Protein AF-A0A803R2D2-F1 (afdb_monomer)

InterPro domains:
  IPR001045 Spermidine/spermine synthases [PTHR11558] (11-66)
  IPR029063 S-adenosyl-L-methionine-dependent methyltransferase superfamily [G3DSA:3.40.50.150] (2-68)

Secondary structure (DSSP, 8-state):
-----PPPP------PPSSS---SSS-SS-GGG-TTHHHH-S---S--HHHHHHHT---HHHHHHHHHHHT------

Foldseek 3Di:
DPDDDDDDDDDDDDDDDPDPDDDQLQDPDWLVPDPCCVVPDPPPPQDGRVVSNCSPVDDPVVVVVVVVVVPPDDPDD

Organism: Cannabis sativa (NCBI:txid3483)

Solvent-accessible surface area (backbone atoms only — not comparable to full-atom values): 5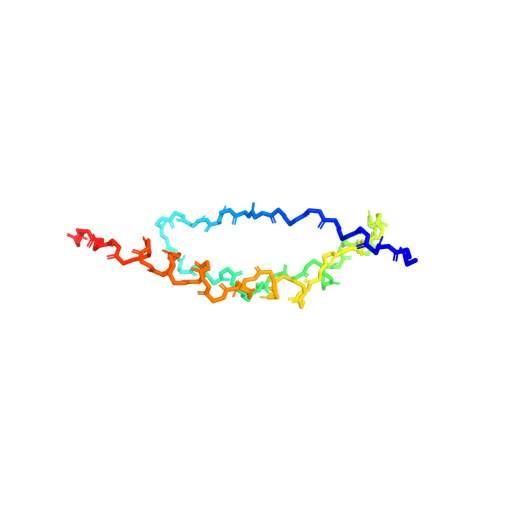575 Å² total; per-residue (Å²): 133,86,77,83,82,74,80,83,89,83,86,85,91,86,85,81,72,94,72,79,90,78,63,83,62,60,71,90,79,44,66,88,77,38,86,61,44,78,78,72,51,73,75,76,87,78,74,48,74,64,53,55,39,52,71,71,66,58,59,70,74,59,44,54,59,54,53,64,66,68,66,65,79,74,79,87,126

Mean predicted aligned error: 9.68 Å

Sequence (77 aa):
MHGQVFPPTQGFLICSTEGPPVDFKNPVNPIEKLEGAVKHKRELKFYNSEVHRAAFALPTFVKREVSLLGDCPTPAR

Radius of gyration: 17.35 Å; Cα contacts (8 Å, |Δi|>4): 22; chains: 1; bounding box: 41×33×46 Å

Structure (mmCIF, N/CA/C/O backbone):
data_AF-A0A803R2D2-F1
#
_entry.id   AF-A0A803R2D2-F1
#
loop_
_atom_site.group_PDB
_atom_site.id
_atom_site.type_symbol
_atom_site.label_atom_id
_atom_site.label_alt_id
_atom_site.label_comp_id
_atom_site.label_asym_id
_atom_site.label_entity_id
_atom_site.label_seq_id
_atom_site.pdbx_PDB_ins_code
_atom_site.Cartn_x
_atom_site.Cartn_y
_atom_site.Cartn_z
_atom_site.occupancy
_atom_site.B_iso_or_equiv
_atom_site.auth_seq_id
_atom_site.auth_comp_id
_atom_site.auth_asym_id
_atom_site.auth_atom_id
_atom_site.pdbx_PDB_model_num
ATOM 1 N N . MET A 1 1 ? 17.839 -9.312 -29.223 1.00 44.31 1 MET A N 1
ATOM 2 C CA . MET A 1 1 ? 16.643 -8.892 -28.465 1.00 44.31 1 MET A CA 1
ATOM 3 C C . MET A 1 1 ? 16.995 -8.949 -26.989 1.00 44.31 1 MET A C 1
ATOM 5 O O . MET A 1 1 ? 17.106 -10.042 -26.455 1.00 44.31 1 MET A O 1
ATOM 9 N N . HIS A 1 2 ? 17.293 -7.811 -26.360 1.00 52.31 2 HIS A N 1
ATOM 10 C CA . HIS A 1 2 ? 17.542 -7.773 -24.917 1.00 52.31 2 HIS A CA 1
ATOM 11 C C . HIS A 1 2 ? 16.188 -7.858 -24.211 1.00 52.31 2 HIS A C 1
ATOM 13 O O . HIS A 1 2 ? 15.412 -6.907 -24.253 1.00 52.31 2 HIS A O 1
ATOM 19 N N . GLY A 1 3 ? 15.875 -9.025 -23.647 1.00 60.84 3 GLY A N 1
ATOM 20 C CA . GLY A 1 3 ? 14.682 -9.203 -22.830 1.00 60.84 3 GLY A CA 1
ATOM 21 C C . GLY A 1 3 ? 14.790 -8.331 -21.584 1.00 60.84 3 GLY A C 1
ATOM 22 O O . GLY A 1 3 ? 15.735 -8.468 -20.811 1.00 60.84 3 GLY A O 1
ATOM 23 N N . GLN A 1 4 ? 13.843 -7.415 -21.405 1.00 66.94 4 GLN A N 1
ATOM 24 C CA . GLN A 1 4 ? 13.714 -6.647 -20.176 1.00 66.94 4 GLN A CA 1
ATOM 25 C C . GLN A 1 4 ? 13.305 -7.615 -19.058 1.00 66.94 4 GLN A C 1
ATOM 27 O O . GLN A 1 4 ? 12.198 -8.150 -19.070 1.00 66.94 4 GLN A O 1
ATOM 32 N N . VAL A 1 5 ? 14.211 -7.882 -18.115 1.00 70.69 5 VAL A N 1
ATOM 33 C CA . VAL A 1 5 ? 13.887 -8.654 -16.911 1.00 70.69 5 VAL A CA 1
ATOM 34 C C . VAL A 1 5 ? 13.054 -7.752 -16.007 1.00 70.69 5 VAL A C 1
ATOM 36 O O . VAL A 1 5 ? 13.561 -6.779 -15.451 1.00 70.69 5 VAL A O 1
ATOM 39 N N . PHE A 1 6 ? 11.760 -8.044 -15.891 1.00 69.75 6 PHE A N 1
ATOM 40 C CA . PHE A 1 6 ? 10.905 -7.398 -14.901 1.00 69.75 6 PHE A CA 1
ATOM 41 C C . PHE A 1 6 ? 11.207 -7.981 -13.513 1.00 69.75 6 PHE A C 1
ATOM 43 O 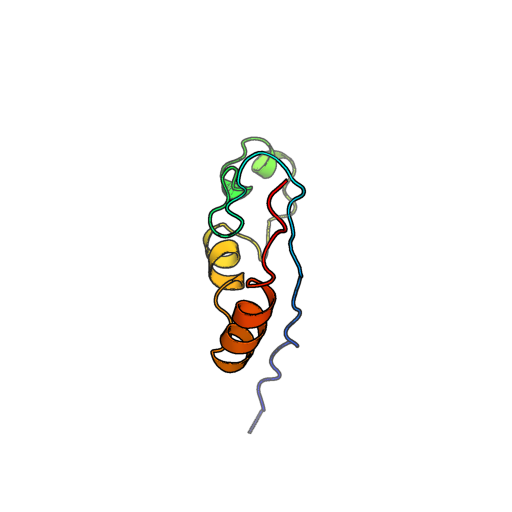O . PHE A 1 6 ? 11.402 -9.195 -13.399 1.00 69.75 6 PHE A O 1
ATOM 50 N N . PRO A 1 7 ? 11.257 -7.155 -12.453 1.00 75.06 7 PRO A N 1
ATOM 51 C CA . PRO A 1 7 ? 11.406 -7.666 -11.097 1.00 75.06 7 PRO A CA 1
ATOM 52 C C . PRO A 1 7 ? 10.221 -8.580 -10.738 1.00 75.06 7 PRO A C 1
ATOM 54 O O . PRO A 1 7 ? 9.101 -8.345 -11.206 1.00 75.06 7 PRO A O 1
ATOM 57 N N . PRO A 1 8 ? 10.439 -9.618 -9.910 1.00 80.31 8 PRO A N 1
ATOM 58 C CA . PRO A 1 8 ? 9.364 -10.500 -9.479 1.00 80.31 8 PRO A CA 1
ATOM 59 C C . PRO A 1 8 ? 8.302 -9.715 -8.700 1.00 80.31 8 PRO A C 1
ATOM 61 O O . PRO A 1 8 ? 8.612 -8.805 -7.931 1.00 80.31 8 PRO A O 1
ATOM 64 N N . THR A 1 9 ? 7.033 -10.071 -8.892 1.00 85.12 9 THR A N 1
ATOM 65 C CA . THR A 1 9 ? 5.918 -9.493 -8.133 1.00 85.12 9 THR A CA 1
ATOM 66 C C . THR A 1 9 ? 5.818 -10.159 -6.759 1.00 85.12 9 THR A C 1
ATOM 68 O O . THR A 1 9 ? 5.766 -11.384 -6.675 1.00 85.12 9 THR A O 1
ATOM 71 N N . GLN A 1 10 ? 5.755 -9.363 -5.688 1.00 87.81 10 GLN A N 1
ATOM 72 C CA . GLN A 1 10 ? 5.510 -9.829 -4.319 1.00 87.81 10 GLN A CA 1
ATOM 73 C C . GLN A 1 10 ? 4.127 -9.360 -3.846 1.00 87.81 10 GLN A C 1
ATOM 75 O O . GLN A 1 10 ? 3.792 -8.186 -3.986 1.00 87.81 10 GLN A O 1
ATOM 80 N N . GLY A 1 11 ? 3.329 -10.278 -3.294 1.00 90.94 11 GLY A N 1
ATOM 81 C CA . GLY A 1 11 ? 2.017 -9.986 -2.709 1.00 90.94 11 GLY A CA 1
ATOM 82 C C . GLY A 1 11 ? 2.057 -9.928 -1.180 1.00 90.94 11 GLY A C 1
ATOM 83 O O . GLY A 1 11 ? 2.906 -10.561 -0.553 1.00 90.94 11 GLY A O 1
ATOM 84 N N . PHE A 1 12 ? 1.111 -9.198 -0.587 1.00 92.12 12 PHE A N 1
ATOM 85 C CA . PHE A 1 12 ? 0.924 -9.090 0.863 1.00 92.12 12 PHE A CA 1
ATOM 86 C C . PHE A 1 12 ? -0.545 -9.331 1.223 1.00 92.12 12 PHE A C 1
ATOM 88 O O . PHE A 1 12 ? -1.436 -8.903 0.490 1.00 92.12 12 PHE A O 1
ATOM 95 N N . LEU A 1 13 ? -0.794 -9.987 2.361 1.00 90.69 13 LEU A N 1
ATOM 96 C CA . LEU A 1 13 ? -2.125 -10.114 2.956 1.00 90.69 13 LEU A CA 1
ATOM 97 C C . LEU A 1 13 ? -2.261 -9.091 4.085 1.00 90.69 13 LEU A C 1
ATOM 99 O O . LEU A 1 13 ? -1.399 -9.018 4.960 1.00 90.69 13 LEU A O 1
ATOM 103 N N . ILE A 1 14 ? -3.338 -8.309 4.058 1.00 91.06 14 ILE A N 1
ATOM 104 C CA . ILE A 1 14 ? -3.627 -7.288 5.065 1.00 91.06 14 ILE A CA 1
ATOM 105 C C . ILE A 1 14 ? -5.025 -7.559 5.619 1.00 91.06 14 ILE A C 1
ATOM 107 O O . ILE A 1 14 ? -5.987 -7.614 4.855 1.00 91.06 14 ILE A O 1
ATOM 111 N N . CYS A 1 15 ? -5.122 -7.721 6.939 1.00 89.44 15 CYS A N 1
ATOM 112 C CA . CYS A 1 15 ? -6.367 -7.991 7.657 1.00 89.44 15 CYS A CA 1
ATOM 113 C C . CYS A 1 15 ? -6.501 -7.032 8.847 1.00 89.44 15 CYS A C 1
ATOM 115 O O . CYS A 1 15 ? -5.497 -6.658 9.455 1.00 89.44 15 CYS A O 1
ATOM 117 N N . SER A 1 16 ? -7.731 -6.659 9.202 1.00 89.94 16 SER A N 1
ATOM 118 C CA . SER A 1 16 ? -8.045 -5.980 10.465 1.00 89.94 16 SER A CA 1
ATOM 119 C C . SER A 1 16 ? -8.657 -6.970 11.449 1.00 89.94 16 SER A C 1
ATOM 121 O O . SER A 1 16 ? -9.288 -7.949 11.051 1.00 89.94 16 SER A O 1
ATOM 123 N N . THR A 1 17 ? -8.493 -6.703 12.739 1.00 90.62 17 THR A N 1
ATOM 124 C CA . THR A 1 17 ? -9.271 -7.370 13.786 1.00 90.62 17 THR A CA 1
ATOM 125 C C . THR A 1 17 ? -10.691 -6.805 13.835 1.00 90.62 17 THR A C 1
ATOM 127 O O . THR A 1 17 ? -10.983 -5.784 13.209 1.00 90.62 17 THR A O 1
ATOM 130 N N . GLU A 1 18 ? -11.568 -7.450 14.602 1.00 89.12 18 GLU A N 1
ATOM 131 C CA . GLU A 1 18 ? -12.877 -6.893 14.946 1.00 89.12 18 GLU A CA 1
ATOM 132 C C . GLU A 1 18 ? -12.722 -5.503 15.592 1.00 89.12 18 GLU A C 1
ATOM 134 O O . GLU A 1 18 ? -11.812 -5.282 16.398 1.00 89.12 18 GLU A O 1
ATOM 139 N N . GLY A 1 19 ? -13.567 -4.549 15.192 1.00 89.75 19 GLY A N 1
ATOM 140 C CA . GLY A 1 19 ? -13.463 -3.151 15.605 1.00 89.75 19 GLY A CA 1
ATOM 141 C C . GLY A 1 19 ? -14.000 -2.176 14.551 1.00 89.75 19 GLY A C 1
ATOM 142 O O . GLY A 1 19 ? -14.828 -2.559 13.720 1.00 89.75 19 GLY A O 1
ATOM 143 N N . PRO A 1 20 ? -13.550 -0.905 14.572 1.00 90.25 20 PRO A N 1
ATOM 144 C CA . PRO A 1 20 ? -13.933 0.080 13.566 1.00 90.25 20 PRO A CA 1
ATOM 145 C C . PRO A 1 20 ? -13.597 -0.403 12.146 1.00 90.25 20 PRO A C 1
ATOM 147 O O . PRO A 1 20 ? -12.531 -0.992 11.947 1.00 90.25 20 PRO A O 1
ATOM 150 N N . PRO A 1 21 ? -14.459 -0.139 11.147 1.00 88.44 21 PRO A N 1
ATOM 151 C CA . PRO A 1 21 ? -14.200 -0.550 9.774 1.00 88.44 21 PRO A CA 1
ATOM 152 C C . PRO A 1 21 ? -12.922 0.112 9.247 1.00 88.44 21 PRO A C 1
ATOM 154 O O . PRO A 1 21 ? -12.769 1.333 9.305 1.00 88.44 21 PRO A O 1
ATOM 157 N N . VAL A 1 22 ? -12.012 -0.704 8.712 1.00 91.12 22 VAL A N 1
ATOM 158 C CA . VAL A 1 22 ? -10.744 -0.241 8.140 1.00 91.12 22 VAL A CA 1
ATOM 159 C C . VAL A 1 22 ? -10.820 -0.298 6.619 1.00 91.12 22 VAL A C 1
ATOM 161 O O . VAL A 1 22 ? -10.915 -1.372 6.028 1.00 91.12 22 VAL A O 1
ATOM 164 N N . ASP A 1 23 ? -10.734 0.862 5.969 1.00 91.38 23 ASP A N 1
ATOM 165 C CA . ASP A 1 23 ? -10.561 0.935 4.518 1.00 91.38 23 ASP A CA 1
ATOM 166 C C . ASP A 1 23 ? -9.072 0.862 4.160 1.00 91.38 23 ASP A C 1
ATOM 168 O O . ASP A 1 23 ? -8.359 1.866 4.134 1.00 91.38 23 ASP A O 1
AT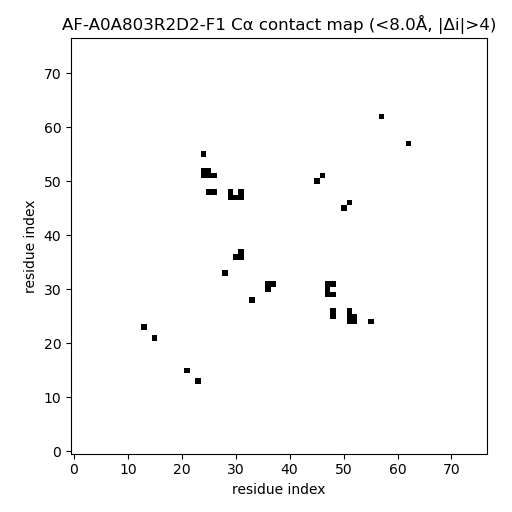OM 172 N N . PHE A 1 24 ? -8.593 -0.346 3.858 1.00 91.56 24 PHE A N 1
ATOM 173 C CA . PHE A 1 24 ? -7.206 -0.547 3.441 1.00 91.56 24 PHE A CA 1
ATOM 174 C C . PHE A 1 24 ? -6.877 0.078 2.086 1.00 91.56 24 PHE A C 1
ATOM 176 O O . PHE A 1 24 ? -5.698 0.273 1.806 1.00 91.56 24 PHE A O 1
ATOM 183 N N . LYS A 1 25 ? -7.860 0.401 1.235 1.00 91.25 25 LYS A N 1
ATOM 184 C CA . LYS A 1 25 ? -7.585 0.948 -0.102 1.00 91.25 25 LYS A CA 1
ATOM 185 C C . LYS A 1 25 ? -7.231 2.426 -0.036 1.00 91.25 25 LYS A C 1
ATOM 187 O O . LYS A 1 25 ? -6.362 2.857 -0.785 1.00 91.25 25 LYS A O 1
ATOM 192 N N . ASN A 1 26 ? -7.878 3.198 0.835 1.00 92.38 26 ASN A N 1
ATOM 193 C CA . ASN A 1 26 ? -7.674 4.642 0.929 1.00 92.38 26 ASN A CA 1
ATOM 194 C C . ASN A 1 26 ? -6.917 4.995 2.225 1.00 92.38 26 ASN A C 1
ATOM 196 O O . ASN A 1 26 ? -7.507 4.972 3.304 1.00 92.38 26 ASN A O 1
ATOM 200 N N . PRO A 1 27 ? -5.614 5.331 2.153 1.00 88.88 27 PRO A N 1
ATOM 201 C CA . PRO A 1 27 ? -4.816 5.578 3.349 1.00 88.88 27 PRO A CA 1
ATOM 202 C C . PRO A 1 27 ? -5.270 6.874 4.036 1.00 88.88 27 PRO A C 1
ATOM 204 O O . PRO A 1 27 ? -5.102 7.963 3.488 1.00 88.88 27 PRO A O 1
ATOM 207 N N . VAL A 1 28 ? -5.816 6.763 5.253 1.00 88.38 28 VAL A N 1
ATOM 208 C CA . VAL A 1 28 ? -6.306 7.914 6.044 1.00 88.38 28 VAL A CA 1
ATOM 209 C C . VAL A 1 28 ? -5.169 8.853 6.460 1.00 88.38 28 VAL A C 1
ATOM 211 O O . VAL A 1 28 ? -5.352 10.066 6.501 1.00 88.38 28 VAL A O 1
ATOM 214 N N . ASN A 1 29 ? -3.980 8.306 6.728 1.00 88.06 29 ASN A N 1
ATOM 215 C CA . ASN A 1 29 ? -2.800 9.075 7.121 1.00 88.06 29 ASN A CA 1
ATOM 216 C C . ASN A 1 29 ? -1.610 8.793 6.179 1.00 88.06 29 ASN A C 1
ATOM 218 O O . ASN A 1 29 ? -0.752 7.966 6.501 1.00 88.06 29 ASN A O 1
ATOM 222 N N . PRO A 1 30 ? -1.556 9.420 4.990 1.00 82.94 30 PRO A N 1
ATOM 223 C CA . PRO A 1 30 ? -0.483 9.185 4.029 1.00 82.94 30 PRO A CA 1
ATOM 224 C C . PRO A 1 30 ? 0.853 9.778 4.505 1.00 82.94 30 PRO A C 1
ATOM 226 O O . PRO A 1 30 ? 0.946 10.959 4.840 1.00 82.94 30 PRO A O 1
ATOM 229 N N . ILE A 1 31 ? 1.920 8.972 4.451 1.00 82.50 31 ILE A N 1
ATOM 230 C CA . ILE A 1 31 ? 3.273 9.320 4.942 1.00 82.50 31 ILE A CA 1
ATOM 231 C C . ILE A 1 31 ? 3.837 10.580 4.261 1.00 82.50 31 ILE A C 1
ATOM 233 O O . ILE A 1 31 ? 4.622 11.322 4.850 1.00 82.50 31 ILE A O 1
ATOM 237 N N . GLU A 1 32 ? 3.440 10.852 3.019 1.00 74.94 32 GLU A N 1
ATOM 238 C CA . GLU A 1 32 ? 3.841 12.052 2.278 1.00 74.94 32 GLU A CA 1
ATOM 239 C C . GLU A 1 32 ? 3.414 13.353 2.961 1.00 74.94 32 GLU A C 1
ATOM 241 O O . GLU A 1 32 ? 4.155 14.331 2.898 1.00 74.94 32 GLU A O 1
ATOM 246 N N . LYS A 1 33 ? 2.252 13.348 3.627 1.00 75.50 33 LYS A N 1
ATOM 247 C CA . LYS A 1 33 ? 1.644 14.528 4.256 1.00 75.50 33 LYS A CA 1
ATOM 248 C C . LYS A 1 33 ? 2.009 14.674 5.735 1.00 75.50 33 LYS A C 1
ATOM 250 O O . LYS A 1 33 ? 1.578 15.628 6.373 1.00 75.50 33 LYS A O 1
ATOM 255 N N . LEU A 1 34 ? 2.786 13.742 6.289 1.00 75.56 34 LEU A N 1
ATOM 256 C CA . LEU A 1 34 ? 3.171 13.765 7.695 1.00 75.56 34 LEU A CA 1
ATOM 257 C C . LEU A 1 34 ? 4.360 14.715 7.915 1.00 75.56 34 LEU A C 1
ATOM 259 O O . LEU A 1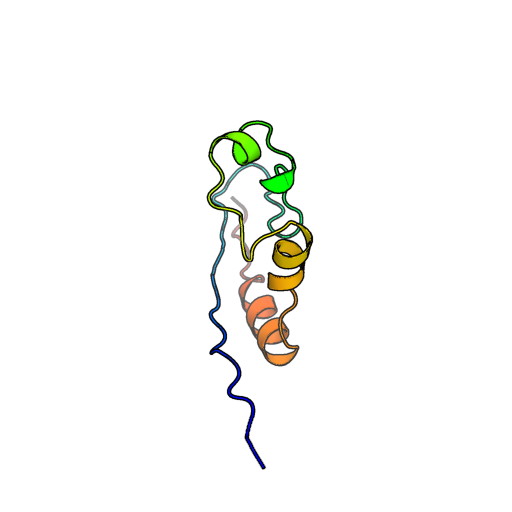 34 ? 5.446 14.506 7.368 1.00 75.56 34 LEU A O 1
ATOM 263 N N . GLU A 1 35 ? 4.177 15.721 8.774 1.00 62.28 35 GLU A N 1
ATOM 264 C CA . GLU A 1 35 ? 5.139 16.812 9.029 1.00 62.28 35 GLU A CA 1
ATOM 265 C C . GLU A 1 35 ? 6.513 16.350 9.569 1.00 62.28 35 GLU A C 1
ATOM 267 O O . GLU A 1 35 ? 7.500 17.084 9.496 1.00 62.28 35 GLU A O 1
ATOM 272 N N . GLY A 1 36 ? 6.622 15.110 10.061 1.00 59.06 36 GLY A N 1
ATOM 273 C CA . GLY A 1 36 ? 7.883 14.495 10.504 1.00 59.06 36 GLY A CA 1
ATOM 274 C C . GLY A 1 36 ? 8.588 13.640 9.448 1.00 59.06 36 GLY A C 1
ATOM 275 O O . GLY A 1 36 ? 9.790 13.393 9.556 1.00 59.06 36 GLY A O 1
ATOM 276 N N . ALA A 1 37 ? 7.879 13.215 8.398 1.00 58.50 37 ALA A N 1
ATOM 277 C CA . ALA A 1 37 ? 8.459 12.353 7.378 1.00 58.50 37 ALA A CA 1
ATOM 278 C C . ALA A 1 37 ? 9.537 13.111 6.594 1.00 58.50 37 ALA A C 1
ATOM 280 O O . ALA A 1 37 ? 10.591 12.559 6.329 1.00 58.50 37 ALA A O 1
ATOM 281 N N . VAL A 1 38 ? 9.341 14.400 6.299 1.00 56.72 38 VAL A N 1
ATOM 282 C CA . VAL A 1 38 ? 10.346 15.254 5.631 1.00 56.72 38 VAL A CA 1
ATOM 283 C C . VAL A 1 38 ? 11.617 15.440 6.472 1.00 56.72 38 VAL A C 1
ATOM 285 O O . VAL A 1 38 ? 12.708 15.481 5.914 1.00 56.72 38 VAL A O 1
ATOM 288 N N . LYS A 1 39 ? 11.503 15.479 7.807 1.00 55.72 39 LYS A N 1
ATOM 289 C CA . LYS A 1 39 ? 12.625 15.774 8.719 1.00 55.72 39 LYS A CA 1
ATOM 290 C C . LYS A 1 39 ? 13.567 14.591 8.972 1.00 55.72 39 LYS A C 1
ATOM 292 O O . LYS A 1 39 ? 14.728 14.811 9.296 1.00 55.72 39 LYS A O 1
ATOM 297 N N . HIS A 1 40 ? 13.097 13.354 8.801 1.00 56.44 40 HIS A N 1
ATOM 298 C CA . HIS A 1 40 ? 13.896 12.134 9.009 1.00 56.44 40 HIS A CA 1
ATOM 299 C C . HIS A 1 40 ? 14.039 11.268 7.740 1.00 56.44 40 HIS A C 1
ATOM 301 O O . HIS A 1 40 ? 14.511 10.131 7.807 1.00 56.44 40 HIS A O 1
ATOM 307 N N . LYS A 1 41 ? 13.626 11.783 6.573 1.00 56.06 41 LYS A N 1
ATOM 308 C CA . LYS A 1 41 ? 13.548 11.035 5.310 1.00 56.06 41 LYS A CA 1
ATOM 309 C C . LYS A 1 41 ? 14.942 10.702 4.767 1.00 56.06 41 LYS A C 1
ATOM 311 O O . LYS A 1 41 ? 15.574 11.497 4.081 1.00 56.06 41 LYS A O 1
ATOM 316 N N . ARG A 1 42 ? 15.340 9.435 4.921 1.00 58.53 42 ARG A N 1
ATOM 317 C CA . ARG A 1 42 ? 15.791 8.691 3.735 1.00 58.53 42 ARG A CA 1
ATOM 318 C C . ARG A 1 42 ? 14.647 8.813 2.729 1.00 58.53 42 ARG A C 1
ATOM 320 O O . ARG A 1 42 ? 13.539 8.384 3.040 1.00 58.53 42 ARG A O 1
ATOM 327 N N . GLU A 1 43 ? 14.878 9.498 1.617 1.00 63.31 43 GLU A N 1
ATOM 328 C CA . GLU A 1 43 ? 13.862 9.780 0.600 1.00 63.31 43 GLU A CA 1
ATOM 329 C C . GLU A 1 43 ? 13.038 8.522 0.302 1.00 63.31 43 GLU A C 1
ATOM 331 O O . GLU A 1 43 ? 13.587 7.444 0.058 1.00 63.31 43 GLU A O 1
ATOM 336 N N . LEU A 1 44 ? 11.712 8.633 0.385 1.00 69.38 44 LEU A N 1
ATOM 337 C CA . LEU A 1 44 ? 10.822 7.512 0.126 1.00 69.38 44 LEU A CA 1
ATOM 338 C C . LEU A 1 44 ? 10.855 7.214 -1.375 1.00 69.38 44 LEU A C 1
ATOM 340 O O . LEU A 1 44 ? 10.238 7.921 -2.161 1.00 69.38 44 LEU A O 1
ATOM 344 N N . LYS A 1 45 ? 11.624 6.198 -1.774 1.00 76.75 45 LYS A N 1
ATOM 345 C CA . LYS A 1 45 ? 11.926 5.945 -3.193 1.00 76.75 45 LYS A CA 1
ATOM 346 C C . LYS A 1 45 ? 10.764 5.345 -3.990 1.00 76.75 45 LYS A C 1
ATOM 348 O O . LYS A 1 45 ? 10.747 5.488 -5.205 1.00 76.75 45 LYS A O 1
ATOM 353 N N . PHE A 1 46 ? 9.834 4.651 -3.325 1.00 79.31 46 PHE A N 1
ATOM 354 C CA . PHE A 1 46 ? 8.865 3.780 -4.011 1.00 79.31 46 PHE A CA 1
ATOM 355 C C . PHE A 1 46 ? 7.409 3.901 -3.548 1.00 79.31 46 PHE A C 1
ATOM 357 O O . PHE A 1 46 ? 6.511 3.644 -4.342 1.00 79.31 46 PHE A O 1
ATOM 364 N N . TYR A 1 47 ? 7.148 4.250 -2.287 1.00 84.81 47 TYR A N 1
ATOM 365 C CA . TYR A 1 47 ? 5.787 4.247 -1.745 1.00 84.81 47 TYR A CA 1
ATOM 366 C C . TYR A 1 47 ? 5.184 5.653 -1.753 1.00 84.81 47 TYR A C 1
ATOM 368 O O . TYR A 1 47 ? 5.817 6.609 -1.319 1.00 84.81 47 TYR A O 1
ATOM 376 N N . ASN A 1 48 ? 3.946 5.767 -2.215 1.00 88.38 48 ASN A N 1
ATOM 377 C CA . ASN A 1 48 ? 3.121 6.964 -2.110 1.00 88.38 48 ASN A CA 1
ATOM 378 C C . ASN A 1 48 ? 1.639 6.543 -2.083 1.00 88.38 48 ASN A C 1
ATOM 380 O O . ASN A 1 48 ? 1.305 5.364 -2.222 1.00 88.38 48 ASN A O 1
ATOM 384 N N . SER A 1 49 ? 0.746 7.504 -1.891 1.00 90.12 49 SER A N 1
ATOM 385 C CA . SER A 1 49 ? -0.696 7.301 -1.741 1.00 90.12 49 SER A CA 1
ATOM 386 C C . SER A 1 49 ? -1.330 6.699 -2.999 1.00 90.12 49 SER A C 1
ATOM 388 O O . SER A 1 49 ? -2.298 5.945 -2.907 1.00 90.12 49 SER A O 1
ATOM 390 N N . GLU A 1 50 ? -0.779 6.997 -4.176 1.00 90.56 50 GLU A N 1
ATOM 391 C CA . GLU A 1 50 ? -1.244 6.458 -5.456 1.00 90.56 50 GLU A CA 1
ATOM 392 C C . GLU A 1 50 ? -0.787 5.010 -5.654 1.00 90.56 50 GLU A C 1
ATOM 394 O O . GLU A 1 50 ? -1.607 4.147 -5.963 1.00 90.56 50 GLU A O 1
ATOM 399 N N . VAL A 1 51 ? 0.490 4.717 -5.391 1.00 91.12 51 VAL A N 1
ATOM 400 C CA . VAL A 1 51 ? 1.074 3.368 -5.421 1.00 91.12 51 VAL A CA 1
ATOM 401 C C . VAL A 1 51 ? 0.372 2.462 -4.414 1.00 91.12 51 VAL A C 1
ATOM 403 O O . VAL A 1 51 ? 0.070 1.317 -4.739 1.00 91.12 51 VAL A O 1
ATOM 406 N N . HIS A 1 52 ? 0.038 2.974 -3.225 1.00 92.81 52 HIS A N 1
ATOM 407 C CA . HIS A 1 52 ? -0.750 2.245 -2.231 1.00 92.81 52 HIS A C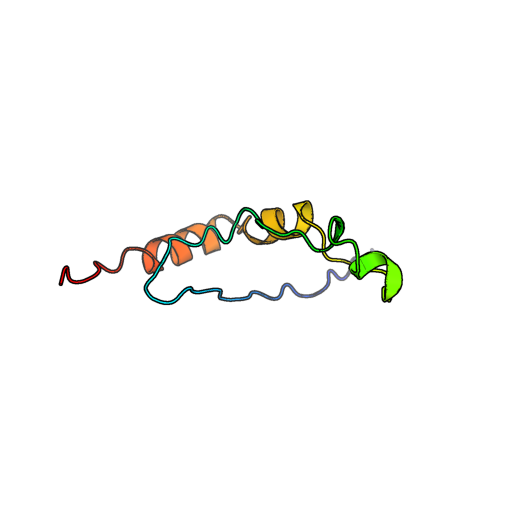A 1
ATOM 408 C C . HIS A 1 52 ? -2.096 1.792 -2.798 1.00 92.81 52 HIS A C 1
ATOM 410 O O . HIS A 1 52 ? -2.427 0.613 -2.726 1.00 92.81 52 HIS A O 1
ATOM 416 N N . ARG A 1 53 ? -2.854 2.707 -3.417 1.00 92.69 53 ARG A N 1
ATOM 417 C CA . ARG A 1 53 ? -4.145 2.384 -4.048 1.00 92.69 53 ARG A CA 1
ATOM 418 C C . ARG A 1 53 ? -3.969 1.406 -5.209 1.00 92.69 53 ARG A C 1
ATOM 420 O O . ARG A 1 53 ? -4.743 0.458 -5.335 1.00 92.69 53 ARG A O 1
ATOM 427 N N . ALA A 1 54 ? -2.943 1.616 -6.032 1.00 92.62 54 ALA A N 1
ATOM 428 C CA . ALA A 1 54 ? -2.632 0.773 -7.180 1.00 92.62 54 ALA A CA 1
ATOM 429 C C . ALA A 1 54 ? -2.207 -0.6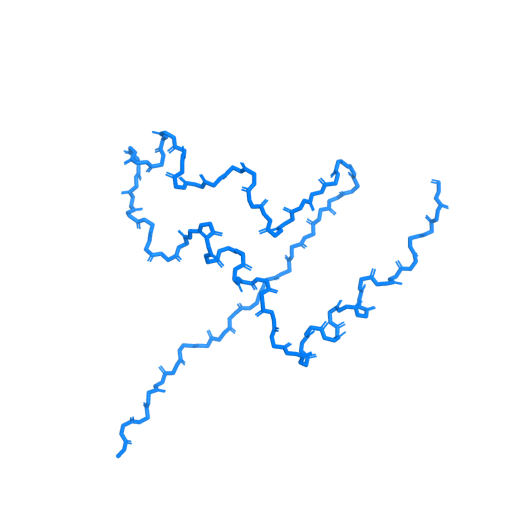49 -6.781 1.00 92.62 54 ALA A C 1
ATOM 431 O O . ALA A 1 54 ? -2.487 -1.585 -7.524 1.00 92.62 54 ALA A O 1
ATOM 432 N N . ALA A 1 55 ? -1.612 -0.851 -5.602 1.00 92.56 55 ALA A N 1
ATOM 433 C CA . ALA A 1 55 ? -1.230 -2.179 -5.114 1.00 92.56 55 ALA A CA 1
ATOM 434 C C . ALA A 1 55 ? -2.433 -3.128 -4.930 1.00 92.56 55 ALA A C 1
ATOM 436 O O . ALA A 1 55 ? -2.277 -4.344 -5.010 1.00 92.56 55 ALA A O 1
ATOM 437 N N . PHE A 1 56 ? -3.644 -2.587 -4.746 1.00 92.81 56 PHE A N 1
ATOM 438 C CA . PHE A 1 56 ? -4.885 -3.370 -4.688 1.00 92.81 56 PHE A CA 1
ATOM 439 C C . PHE A 1 56 ? -5.506 -3.643 -6.071 1.00 92.81 56 PHE A C 1
ATOM 441 O O . PHE A 1 56 ? -6.525 -4.335 -6.162 1.00 92.81 56 PHE A O 1
ATOM 448 N N . ALA A 1 57 ? -4.930 -3.118 -7.159 1.00 93.81 57 ALA A N 1
ATOM 449 C CA . ALA A 1 57 ? -5.356 -3.415 -8.523 1.00 93.81 57 ALA A CA 1
ATOM 450 C C . ALA A 1 57 ? -4.781 -4.768 -8.970 1.00 93.81 57 ALA A C 1
ATOM 452 O O . ALA A 1 57 ? -3.744 -4.859 -9.623 1.00 93.81 57 ALA A O 1
ATOM 453 N N . LEU A 1 58 ? -5.470 -5.841 -8.584 1.00 93.00 58 LEU A N 1
ATOM 454 C CA . LEU A 1 58 ? -5.060 -7.208 -8.893 1.00 93.00 58 LEU A CA 1
ATOM 455 C C . LEU A 1 58 ? -5.409 -7.597 -10.342 1.00 93.00 58 LEU A C 1
ATOM 457 O O . LEU A 1 58 ? -6.476 -7.214 -10.839 1.00 93.00 58 LEU A O 1
ATOM 461 N N . PRO A 1 59 ? -4.585 -8.434 -11.002 1.00 93.81 59 PRO A N 1
ATOM 462 C CA . PRO A 1 59 ? -4.969 -9.095 -12.245 1.00 93.81 59 PRO A CA 1
ATOM 463 C C . PRO A 1 59 ? -6.295 -9.850 -12.092 1.00 93.81 59 PRO A C 1
ATOM 465 O O . PRO A 1 59 ? -6.580 -10.419 -11.037 1.00 93.81 59 PRO A O 1
ATOM 468 N N . THR A 1 60 ? -7.102 -9.900 -13.155 1.00 94.88 60 THR A N 1
ATOM 469 C CA . THR A 1 60 ? -8.474 -10.437 -13.103 1.00 94.88 60 THR A CA 1
ATOM 470 C C . THR A 1 60 ? -8.554 -11.857 -12.548 1.00 94.88 60 THR A C 1
ATOM 472 O O . THR A 1 60 ? -9.491 -12.158 -11.814 1.00 94.88 60 THR A O 1
ATOM 475 N N . PHE A 1 61 ? -7.586 -12.719 -12.869 1.00 93.12 61 PHE A N 1
ATOM 476 C CA . PHE A 1 61 ? -7.570 -14.096 -12.375 1.00 93.12 61 PHE A CA 1
ATOM 477 C C . PHE A 1 61 ? -7.361 -14.160 -10.853 1.00 93.12 61 PHE A C 1
ATOM 479 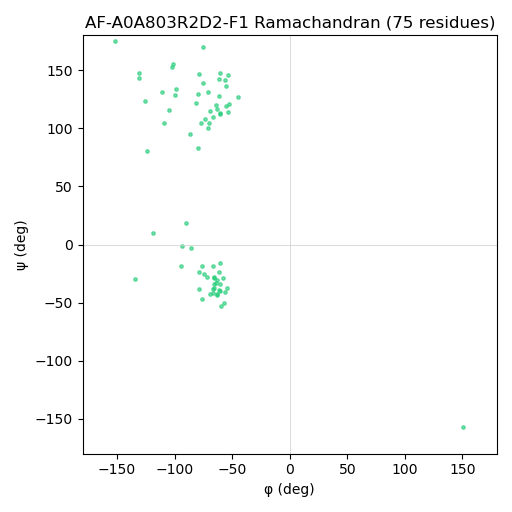O O .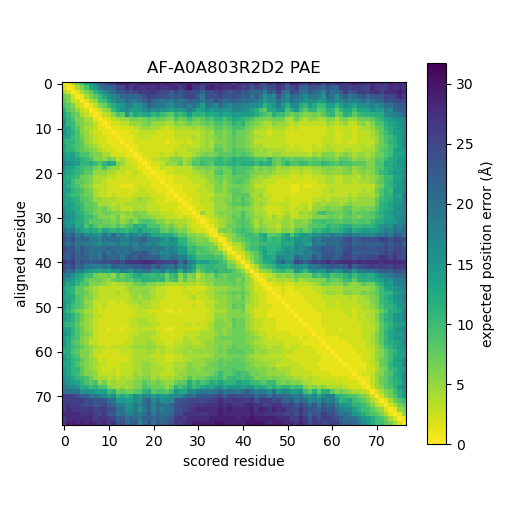 PHE A 1 61 ? -8.094 -14.872 -10.185 1.00 93.12 61 PHE A O 1
ATOM 486 N N . VAL A 1 62 ? -6.461 -13.345 -10.286 1.00 92.69 62 VAL A N 1
ATOM 487 C CA . VAL A 1 62 ? -6.247 -13.268 -8.827 1.00 92.69 62 VAL A CA 1
ATOM 488 C C . VAL A 1 62 ? -7.446 -12.630 -8.138 1.00 92.69 62 VAL A C 1
ATOM 490 O O . VAL A 1 62 ? -7.893 -13.102 -7.098 1.00 92.69 62 VAL A O 1
ATOM 493 N N . LYS A 1 63 ? -7.992 -11.559 -8.729 1.00 91.44 63 LYS A N 1
ATOM 494 C CA . LYS A 1 63 ? -9.145 -10.842 -8.173 1.00 91.44 63 LYS A CA 1
ATOM 495 C C . LYS A 1 63 ? -10.336 -11.777 -7.948 1.00 91.44 63 LYS A C 1
ATOM 497 O O . LYS A 1 63 ? -10.989 -11.654 -6.921 1.00 91.44 63 LYS A O 1
ATOM 502 N N . ARG A 1 64 ? -10.603 -12.694 -8.887 1.00 91.81 64 ARG A N 1
ATOM 503 C CA . ARG A 1 64 ? -11.685 -13.687 -8.766 1.00 91.81 64 ARG A CA 1
ATOM 504 C C . ARG A 1 64 ? -11.488 -14.575 -7.542 1.00 91.81 64 ARG A C 1
ATOM 506 O O . ARG A 1 64 ? -12.378 -14.623 -6.705 1.00 91.81 64 ARG A O 1
ATOM 513 N N . GLU A 1 65 ? -10.315 -15.185 -7.406 1.00 92.00 65 GLU A N 1
ATOM 514 C CA . GLU A 1 65 ? -10.018 -16.086 -6.286 1.00 92.00 65 GLU A CA 1
ATOM 515 C C . GLU A 1 65 ? -10.062 -15.361 -4.935 1.00 92.00 65 GLU A C 1
ATOM 517 O O . GLU A 1 65 ? -10.662 -15.850 -3.985 1.00 92.00 65 GLU A O 1
ATOM 522 N N . VAL A 1 66 ? -9.493 -14.153 -4.848 1.00 88.62 66 VAL A N 1
ATOM 523 C CA . VAL A 1 66 ? -9.501 -13.362 -3.605 1.00 88.62 66 VAL A CA 1
ATOM 524 C C . VAL A 1 66 ? -10.915 -12.937 -3.211 1.00 88.62 66 VAL A C 1
ATOM 526 O O . VAL A 1 66 ? -11.233 -12.929 -2.025 1.00 88.62 66 VAL A O 1
ATOM 529 N N . SER A 1 67 ? -11.776 -12.602 -4.176 1.00 86.12 67 SER A N 1
ATOM 530 C CA . SER A 1 67 ? -13.176 -12.285 -3.883 1.00 86.12 67 SER A CA 1
ATOM 531 C C . SER A 1 67 ? -13.913 -13.469 -3.255 1.00 86.12 67 SER A C 1
ATOM 533 O O . SER A 1 67 ? -14.638 -13.258 -2.293 1.00 86.12 67 SER A O 1
ATOM 535 N N . LEU A 1 68 ? -13.653 -14.699 -3.709 1.00 86.06 68 LEU A N 1
ATOM 536 C CA . LEU A 1 68 ? -14.266 -15.903 -3.134 1.00 86.06 68 LEU A CA 1
ATOM 537 C C . LEU A 1 68 ? -13.833 -16.165 -1.683 1.00 86.06 68 LEU A C 1
ATOM 539 O O . LEU A 1 68 ? -14.592 -16.746 -0.913 1.00 86.06 68 LEU A O 1
ATOM 543 N N . LEU A 1 69 ? -12.630 -15.731 -1.288 1.00 79.44 69 LEU A N 1
ATOM 544 C CA . LEU A 1 69 ? -12.147 -15.863 0.094 1.00 79.44 69 LEU A CA 1
ATOM 545 C C . LEU A 1 69 ? -12.857 -14.910 1.069 1.00 79.44 69 LEU A C 1
ATOM 547 O O . LEU A 1 69 ? -12.937 -15.206 2.260 1.00 79.44 69 LEU A O 1
ATOM 551 N N . GLY A 1 70 ? -13.342 -13.764 0.582 1.00 66.50 70 GLY A N 1
ATOM 552 C CA . GLY A 1 70 ? -13.994 -12.740 1.405 1.00 66.50 70 GLY A CA 1
ATOM 553 C C . GLY A 1 70 ? -15.429 -13.078 1.815 1.00 66.50 70 GLY A C 1
ATOM 554 O O . GLY A 1 70 ? -15.924 -12.505 2.779 1.00 66.50 70 GLY A O 1
ATOM 555 N N . ASP A 1 71 ? -16.071 -14.023 1.125 1.00 57.72 71 ASP A N 1
ATOM 556 C CA . ASP A 1 71 ? -17.483 -14.377 1.317 1.00 57.72 71 ASP A CA 1
ATOM 557 C C . ASP A 1 71 ? -17.704 -15.481 2.370 1.00 57.72 71 ASP A C 1
ATOM 559 O O . ASP A 1 71 ? -18.762 -16.113 2.400 1.00 57.72 71 ASP A O 1
ATOM 563 N N . CYS A 1 72 ? -16.734 -15.741 3.259 1.00 51.00 72 CYS A N 1
ATOM 564 C CA . CYS A 1 72 ? -16.991 -16.619 4.399 1.00 51.00 72 CYS A CA 1
ATOM 565 C C . CYS A 1 72 ? -18.071 -15.963 5.278 1.00 51.00 72 CYS A C 1
ATOM 567 O O . CYS A 1 72 ? -17.822 -14.871 5.799 1.00 51.00 72 CYS A O 1
ATOM 569 N N . PRO A 1 73 ? -19.260 -16.575 5.447 1.00 53.03 73 PRO A N 1
ATOM 570 C CA . PRO A 1 73 ? -20.309 -15.994 6.265 1.00 53.03 73 PRO A CA 1
ATOM 571 C C . PRO A 1 73 ? -19.768 -15.849 7.682 1.00 53.03 73 PRO A C 1
ATOM 573 O O . PRO A 1 73 ? -19.506 -16.843 8.360 1.00 53.03 73 PRO A O 1
ATOM 576 N N . THR A 1 74 ? -19.579 -14.610 8.133 1.00 57.50 74 THR A N 1
ATOM 577 C CA . THR A 1 74 ? -19.372 -14.330 9.548 1.00 57.50 74 THR A CA 1
ATOM 578 C C . THR A 1 74 ? -20.569 -14.924 10.288 1.00 57.50 74 THR A C 1
ATOM 580 O O . THR A 1 74 ? -21.707 -14.538 10.003 1.00 57.50 74 THR A O 1
ATOM 583 N N . PRO A 1 75 ? -20.376 -15.889 11.208 1.00 51.09 75 PRO A N 1
ATOM 584 C CA . PRO A 1 75 ? -21.455 -16.291 12.088 1.00 51.09 75 PRO A CA 1
ATOM 585 C C . PRO A 1 75 ? -21.844 -15.042 12.871 1.00 51.09 75 PRO A C 1
ATOM 587 O O . PRO A 1 75 ? -21.034 -14.524 13.640 1.00 51.09 75 PRO A O 1
ATOM 590 N N . ALA A 1 76 ? -23.050 -14.532 12.627 1.00 51.22 76 ALA A N 1
ATOM 591 C CA . ALA A 1 76 ? -23.626 -13.486 13.451 1.00 51.22 76 ALA A CA 1
ATOM 592 C C . ALA A 1 76 ? -23.568 -13.957 14.913 1.00 51.22 76 ALA A C 1
ATOM 594 O O . ALA A 1 76 ? -24.088 -15.028 15.241 1.00 51.22 76 ALA A O 1
ATOM 595 N N . ARG A 1 77 ? -22.885 -13.199 15.767 1.00 43.81 77 ARG A N 1
ATOM 596 C CA . ARG A 1 77 ? -22.994 -13.304 17.219 1.00 43.81 77 ARG A CA 1
ATOM 597 C C . ARG A 1 77 ? -23.499 -11.981 17.752 1.00 43.81 77 ARG A C 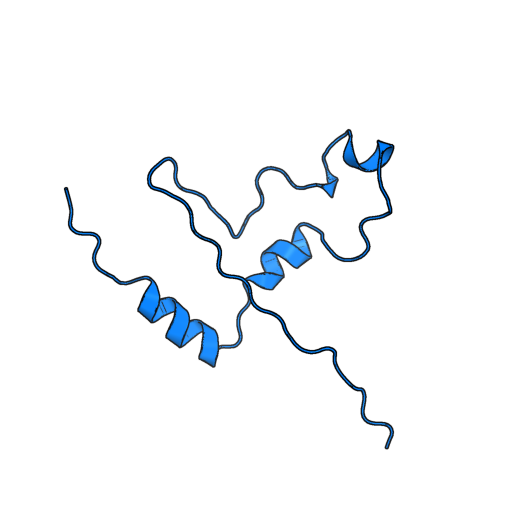1
ATOM 599 O O . ARG A 1 77 ? -23.034 -10.943 17.236 1.00 43.81 77 ARG A O 1
#

pLDDT: mean 78.82, std 15.23, range [43.81, 94.88]